Protein AF-A0A7X1NTD3-F1 (afdb_monomer_lite)

pLDDT: mean 73.01, std 22.62, range [37.31, 98.0]

Radius of gyration: 28.94 Å; chains: 1; bounding box: 65×60×90 Å

Organism: NCBI:txid2594179

Secondary structure (DSSP, 8-state):
----------------------------------------------------------------------PPPPP--------EETTEEPEEEEEEEE-TTSS-EEEEEEEEETTEEEEEEEE----SHHHHHHHHHHHHHHHHHHTTSBTTT---S-BTTBHHHHHHHHHHHHHHHHHHH-

Foldseek 3Di:
DDDDDDDDDPDDPPPPPPPFPDPDDPDPDPDPDPDDDDDDDDDDDDDDDDDDDDDDDDDDDDDDDDDDDDDDDDPPPPPPPFDAAPLFTFDKDKDWFPFDPDPAIKIKIFGDHNQATADIDIGGPDPDPVSSVQLVQQRVFVCVQGHGDGLVPDQDCAGSNDRRNSNRVVRGSVVRRVVRND

Sequence (182 aa):
MRPTHRVLGTGALLALSLTACTPDQPSTSTSTSTSTSTSTGTDTSTDTATATATGTASEGAAESEPETSTSSPSPASSAATGGSTEGYRDGEYSATGWYGSLPSHHDVTLTIDDGTVTDVDITTPAENETSLGYQQRFAEALPQAIVGRKLDDLNVDRLAGSSGCSEGFMDALAQIKDQATA

Structure (mmCIF, N/CA/C/O backbone):
data_AF-A0A7X1NTD3-F1
#
_entry.id   AF-A0A7X1NTD3-F1
#
loop_
_atom_site.group_PDB
_atom_site.id
_atom_site.type_symbol
_atom_site.label_atom_id
_atom_site.label_alt_id
_atom_site.label_comp_id
_atom_site.label_asym_id
_atom_site.label_entity_id
_atom_site.label_seq_id
_atom_site.pdbx_PDB_ins_code
_atom_site.Cartn_x
_atom_site.Cartn_y
_atom_site.Cartn_z
_atom_site.occupancy
_atom_site.B_iso_or_equiv
_atom_site.auth_seq_id
_atom_site.auth_comp_id
_atom_site.auth_asym_id
_atom_site.auth_atom_id
_atom_site.pdbx_PDB_model_num
ATOM 1 N N . MET A 1 1 ? 48.266 -20.287 33.872 1.00 53.19 1 MET A N 1
ATOM 2 C CA . MET A 1 1 ? 48.750 -20.781 32.563 1.00 53.19 1 MET A CA 1
ATOM 3 C C . MET A 1 1 ? 48.369 -22.247 32.355 1.00 53.19 1 MET A C 1
ATOM 5 O O . MET A 1 1 ? 49.000 -23.103 32.954 1.00 53.19 1 MET A O 1
ATOM 9 N N . ARG A 1 2 ? 47.386 -22.544 31.499 1.00 47.78 2 ARG A N 1
ATOM 10 C CA . ARG A 1 2 ? 47.534 -23.316 30.245 1.00 47.78 2 ARG A CA 1
ATOM 11 C C . ARG A 1 2 ? 46.156 -23.436 29.554 1.00 47.78 2 ARG A C 1
ATOM 13 O O . ARG A 1 2 ? 45.155 -23.476 30.260 1.00 47.78 2 ARG A O 1
ATOM 20 N N . PRO A 1 3 ? 46.112 -23.407 28.210 1.00 61.97 3 PRO A N 1
ATOM 21 C CA . PRO A 1 3 ? 44.910 -23.176 27.404 1.00 61.97 3 PRO A CA 1
ATOM 22 C C . PRO A 1 3 ? 44.320 -24.482 26.847 1.00 61.97 3 PRO A C 1
ATOM 24 O O . PRO A 1 3 ? 45.027 -25.485 26.826 1.00 61.97 3 PRO A O 1
ATOM 27 N N . THR A 1 4 ? 43.061 -24.451 26.387 1.00 54.78 4 THR A N 1
ATOM 28 C CA . THR A 1 4 ? 42.357 -25.348 25.422 1.00 54.78 4 THR A CA 1
ATOM 29 C C . THR A 1 4 ? 40.841 -25.168 25.663 1.00 54.78 4 THR A C 1
ATOM 31 O O . THR A 1 4 ? 40.443 -25.017 26.805 1.00 54.78 4 THR A O 1
ATOM 34 N N . HIS A 1 5 ? 39.904 -25.091 24.719 1.00 50.97 5 HIS A N 1
ATOM 35 C CA . HIS A 1 5 ? 39.866 -25.383 23.294 1.00 50.97 5 HIS A CA 1
ATOM 36 C C . HIS A 1 5 ? 38.914 -24.391 22.598 1.00 50.97 5 HIS A C 1
ATOM 38 O O . HIS A 1 5 ? 37.875 -24.003 23.124 1.00 50.97 5 HIS A O 1
ATOM 44 N N . ARG A 1 6 ? 39.303 -24.009 21.384 1.00 54.41 6 ARG A N 1
ATOM 45 C CA . ARG A 1 6 ? 38.585 -23.176 20.419 1.00 54.41 6 ARG A CA 1
ATOM 46 C C . ARG A 1 6 ? 37.433 -23.993 19.816 1.00 54.41 6 ARG A C 1
ATOM 48 O O . ARG A 1 6 ? 37.705 -25.000 19.167 1.00 54.41 6 ARG A O 1
ATOM 55 N N . VAL A 1 7 ? 36.182 -23.571 20.006 1.00 55.56 7 VAL A N 1
ATOM 56 C CA . VAL A 1 7 ? 35.036 -24.092 19.241 1.00 55.56 7 VAL A CA 1
ATOM 57 C C . VAL A 1 7 ? 34.898 -23.245 17.978 1.00 55.56 7 VAL A C 1
ATOM 59 O O . VAL A 1 7 ? 34.506 -22.083 18.028 1.00 55.56 7 VAL A O 1
ATOM 62 N N . LEU A 1 8 ? 35.291 -23.833 16.847 1.00 52.88 8 LEU A N 1
ATOM 63 C CA . LEU A 1 8 ? 34.926 -23.379 15.508 1.00 52.88 8 LEU A CA 1
ATOM 64 C C . LEU A 1 8 ? 33.473 -23.808 15.271 1.00 52.88 8 LEU A C 1
ATOM 66 O O . LEU A 1 8 ? 33.205 -24.979 15.017 1.00 52.88 8 LEU A O 1
ATOM 70 N N . GLY A 1 9 ? 32.540 -22.867 15.392 1.00 47.09 9 GLY A N 1
ATOM 71 C CA . GLY A 1 9 ? 31.177 -23.034 14.901 1.00 47.09 9 GLY A CA 1
ATOM 72 C C . GLY A 1 9 ? 31.125 -22.661 13.425 1.00 47.09 9 GLY A C 1
ATOM 73 O O . GLY A 1 9 ? 30.981 -21.491 13.086 1.00 47.09 9 GLY A O 1
ATOM 74 N N . THR A 1 10 ? 31.280 -23.649 12.549 1.00 54.75 10 THR A N 1
ATOM 75 C CA . THR A 1 10 ? 31.000 -23.546 11.113 1.00 54.75 10 THR A CA 1
ATOM 76 C C . THR A 1 10 ? 29.483 -23.469 10.926 1.00 54.75 10 THR A C 1
ATOM 78 O O . THR A 1 10 ? 28.807 -24.479 10.752 1.00 54.75 10 THR A O 1
ATOM 81 N N . GLY A 1 11 ? 28.931 -22.260 11.032 1.00 45.19 11 GLY A N 1
ATOM 82 C CA . GLY A 1 11 ? 27.556 -21.972 10.637 1.00 45.19 11 GLY A CA 1
ATOM 83 C C . GLY A 1 11 ? 27.480 -21.899 9.118 1.00 45.19 11 GLY A C 1
ATOM 84 O O . GLY A 1 11 ? 28.039 -20.988 8.512 1.00 45.19 11 GLY A O 1
ATOM 85 N N . ALA A 1 12 ? 26.841 -22.896 8.513 1.00 52.06 12 ALA A N 1
ATOM 86 C CA . ALA A 1 12 ? 26.556 -22.949 7.091 1.00 52.06 12 ALA A CA 1
ATOM 87 C C . ALA A 1 12 ? 25.785 -21.691 6.659 1.00 52.06 12 ALA A C 1
ATOM 89 O O . ALA A 1 12 ? 24.675 -21.446 7.130 1.00 52.06 12 ALA A O 1
ATOM 90 N N . LEU A 1 13 ? 26.378 -20.903 5.756 1.00 43.25 13 LEU A N 1
ATOM 91 C CA . LEU A 1 13 ? 25.654 -19.900 4.984 1.00 43.25 13 LEU A CA 1
ATOM 92 C C . LEU A 1 13 ? 24.631 -20.640 4.115 1.00 43.25 13 LEU A C 1
ATOM 94 O O . LEU A 1 13 ? 24.982 -21.242 3.100 1.00 43.25 13 LEU A O 1
ATOM 98 N N . LEU A 1 14 ? 23.366 -20.603 4.526 1.00 43.72 14 LEU A N 1
ATOM 99 C CA . LEU A 1 14 ? 22.253 -20.889 3.638 1.00 43.72 14 LEU A CA 1
ATOM 100 C C . LEU A 1 14 ? 22.193 -19.720 2.646 1.00 43.72 14 LEU A C 1
ATOM 102 O O . LEU A 1 14 ? 21.765 -18.620 2.992 1.00 43.72 14 LEU A O 1
ATOM 106 N N . ALA A 1 15 ? 22.706 -19.932 1.435 1.00 47.34 15 ALA A N 1
ATOM 107 C CA . ALA A 1 15 ? 22.568 -18.983 0.342 1.00 47.34 15 ALA A CA 1
ATOM 108 C C . ALA A 1 15 ? 21.092 -18.944 -0.077 1.00 47.34 15 ALA A C 1
ATOM 110 O O . ALA A 1 15 ? 20.641 -19.729 -0.909 1.00 47.34 15 ALA A O 1
ATOM 111 N N . LEU A 1 16 ? 20.333 -18.045 0.549 1.00 43.38 16 LEU A N 1
ATOM 112 C CA . LEU A 1 16 ? 19.013 -17.639 0.100 1.00 43.38 16 LEU A CA 1
ATOM 113 C C . LEU A 1 16 ? 19.209 -16.957 -1.259 1.00 43.38 16 LEU A C 1
ATOM 115 O O . LEU A 1 16 ? 19.721 -15.841 -1.337 1.00 43.38 16 LEU A O 1
ATOM 119 N N . SER A 1 17 ? 18.885 -17.656 -2.344 1.00 48.91 17 SER A N 1
ATOM 120 C CA . SER A 1 17 ? 18.873 -17.073 -3.684 1.00 48.91 17 SER A CA 1
ATOM 121 C C . SER A 1 17 ? 17.715 -16.077 -3.771 1.00 48.91 17 SER A C 1
ATOM 123 O O . SER A 1 17 ? 16.629 -16.412 -4.240 1.00 48.91 17 SER A O 1
ATOM 125 N N . LEU A 1 18 ? 17.938 -14.848 -3.293 1.00 45.31 18 LEU A N 1
ATOM 126 C CA . LEU A 1 18 ? 17.094 -13.706 -3.620 1.00 45.31 18 LEU A CA 1
ATOM 127 C C . LEU A 1 18 ? 17.203 -13.491 -5.131 1.00 45.31 18 LEU A C 1
ATOM 129 O O . LEU A 1 18 ? 18.117 -12.829 -5.616 1.00 45.31 18 LEU A O 1
ATOM 133 N N . THR A 1 19 ? 16.251 -14.037 -5.887 1.00 56.53 19 THR A N 1
ATOM 134 C CA . THR A 1 19 ? 15.902 -13.472 -7.196 1.00 56.53 19 THR A CA 1
ATOM 135 C C . THR A 1 19 ? 15.175 -12.162 -6.918 1.00 56.53 19 THR A C 1
ATOM 137 O O . THR A 1 19 ? 13.949 -12.079 -6.963 1.00 56.53 19 THR A O 1
ATOM 140 N N . ALA A 1 20 ? 15.957 -11.163 -6.512 1.00 46.62 20 ALA A N 1
ATOM 141 C CA . ALA A 1 20 ? 15.542 -9.780 -6.519 1.00 46.62 20 ALA A CA 1
ATOM 142 C C . ALA A 1 20 ? 15.350 -9.374 -7.981 1.00 46.62 20 ALA A C 1
ATOM 144 O O . ALA A 1 20 ? 16.157 -9.729 -8.846 1.00 46.62 20 ALA A O 1
ATOM 145 N N . CYS A 1 21 ? 14.261 -8.656 -8.243 1.00 50.41 21 CYS A N 1
ATOM 146 C CA . CYS A 1 21 ? 13.998 -7.981 -9.504 1.00 50.41 21 CYS A CA 1
ATOM 147 C C . CYS A 1 21 ? 15.163 -7.021 -9.776 1.00 50.41 21 CYS A C 1
ATOM 149 O O . CYS A 1 21 ? 15.188 -5.897 -9.283 1.00 50.41 21 CYS A O 1
ATOM 151 N N . THR A 1 22 ? 16.182 -7.512 -10.476 1.00 58.34 22 THR A N 1
ATOM 152 C CA . THR A 1 22 ? 17.329 -6.706 -10.876 1.00 58.34 22 THR A CA 1
ATOM 153 C C . THR A 1 22 ? 16.896 -5.940 -12.120 1.00 58.34 22 THR A C 1
ATOM 155 O O . THR A 1 22 ? 16.408 -6.579 -13.055 1.00 58.34 22 THR A O 1
ATOM 158 N N . PRO A 1 23 ? 17.024 -4.605 -12.160 1.00 50.56 23 PRO A N 1
ATOM 159 C CA . PRO A 1 23 ? 16.811 -3.861 -13.390 1.00 50.56 23 PRO A CA 1
ATOM 160 C C . PRO A 1 23 ? 17.810 -4.354 -14.444 1.00 50.56 23 PRO A C 1
ATOM 162 O O . PRO A 1 23 ? 19.024 -4.302 -14.236 1.00 50.56 23 PRO A O 1
ATOM 165 N N . ASP A 1 24 ? 17.280 -4.871 -15.551 1.00 52.53 24 ASP A N 1
ATOM 166 C CA . ASP A 1 24 ? 18.027 -5.272 -16.741 1.00 52.53 24 ASP A CA 1
ATOM 167 C C . ASP A 1 24 ? 18.739 -4.033 -17.313 1.00 52.53 24 ASP A C 1
ATOM 169 O O . ASP A 1 24 ? 18.145 -3.182 -17.973 1.00 52.53 24 ASP A O 1
ATOM 173 N N . GLN A 1 25 ? 20.014 -3.866 -16.958 1.00 45.91 25 GLN A N 1
ATOM 174 C CA . GLN A 1 25 ? 20.909 -2.923 -17.621 1.00 45.91 25 GLN A CA 1
ATOM 175 C C . GLN A 1 25 ? 21.198 -3.461 -19.028 1.00 45.91 25 GLN A C 1
ATOM 177 O O . GLN A 1 25 ? 21.615 -4.620 -19.134 1.00 45.91 25 GLN A O 1
ATOM 182 N N . PRO A 1 26 ? 21.067 -2.652 -20.098 1.00 44.19 26 PRO A N 1
ATOM 183 C CA . PRO A 1 26 ? 21.365 -3.087 -21.454 1.00 44.19 26 PRO A CA 1
ATOM 184 C C . PRO A 1 26 ? 22.873 -3.305 -21.599 1.00 44.19 26 PRO A C 1
ATOM 186 O O . PRO A 1 26 ? 23.634 -2.419 -21.988 1.00 44.19 26 PRO A O 1
ATOM 189 N N . SER A 1 27 ? 23.325 -4.515 -21.282 1.00 43.00 27 SER A N 1
ATOM 190 C CA . SER A 1 27 ? 24.667 -4.959 -21.619 1.00 43.00 27 SER A CA 1
ATOM 191 C C . SER A 1 27 ? 24.702 -5.194 -23.122 1.00 43.00 27 SER A C 1
ATOM 193 O O . SER A 1 27 ? 24.182 -6.188 -23.627 1.00 43.00 27 SER A O 1
ATOM 195 N N . THR A 1 28 ? 25.334 -4.273 -23.844 1.00 48.69 28 THR A N 1
ATOM 196 C CA . THR A 1 28 ? 25.772 -4.445 -25.229 1.00 48.69 28 THR A CA 1
ATOM 197 C C . THR A 1 28 ? 26.785 -5.588 -25.308 1.00 48.69 28 THR A C 1
ATOM 199 O O . THR A 1 28 ? 27.993 -5.394 -25.385 1.00 48.69 28 THR A O 1
ATOM 202 N N . SER A 1 29 ? 26.291 -6.823 -25.278 1.00 40.00 29 SER A N 1
ATOM 203 C CA . SER A 1 29 ? 27.072 -8.008 -25.610 1.00 40.00 29 SER A CA 1
ATOM 204 C C . SER A 1 29 ? 26.772 -8.396 -27.047 1.00 40.00 29 SER A C 1
ATOM 206 O O . SER A 1 29 ? 25.818 -9.113 -27.338 1.00 40.00 29 SER A O 1
ATOM 208 N N . THR A 1 30 ? 27.625 -7.917 -27.952 1.00 47.19 30 THR A N 1
ATOM 209 C CA . THR A 1 30 ? 27.828 -8.491 -29.283 1.00 47.19 30 THR A CA 1
ATOM 210 C C . THR A 1 30 ? 28.156 -9.973 -29.123 1.00 47.19 30 THR A C 1
ATOM 212 O O . THR A 1 30 ? 29.309 -10.351 -28.935 1.00 47.19 30 THR A O 1
ATOM 215 N N . SER A 1 31 ? 27.133 -10.822 -29.173 1.00 41.41 31 SER A N 1
ATOM 216 C CA . SER A 1 31 ? 27.292 -12.263 -29.317 1.00 41.41 31 SER A CA 1
ATOM 217 C C . SER A 1 31 ? 26.962 -12.631 -30.752 1.00 41.41 31 SER A C 1
ATOM 219 O O . SER A 1 31 ? 25.811 -12.860 -31.117 1.00 41.41 31 SER A O 1
ATOM 221 N N . THR A 1 32 ? 28.009 -12.686 -31.572 1.00 46.59 32 THR A N 1
ATOM 222 C CA . THR A 1 32 ? 28.018 -13.430 -32.829 1.00 46.59 32 THR A CA 1
ATOM 223 C C . THR A 1 32 ? 27.699 -14.889 -32.510 1.00 46.59 32 THR A C 1
ATOM 225 O O . THR A 1 32 ? 28.579 -15.650 -32.119 1.00 46.59 32 THR A O 1
ATOM 228 N N . SER A 1 33 ? 26.434 -15.278 -32.649 1.00 43.56 33 SER A N 1
ATOM 229 C CA . SER A 1 33 ? 26.030 -16.681 -32.686 1.00 43.56 33 SER A CA 1
ATOM 230 C C . SER A 1 33 ? 25.685 -17.044 -34.120 1.00 43.56 33 SER A C 1
ATOM 232 O O . SER A 1 33 ? 24.595 -16.777 -34.621 1.00 43.56 33 SER A O 1
ATOM 234 N N . THR A 1 34 ? 26.665 -17.643 -34.789 1.00 46.44 34 THR A N 1
ATOM 235 C CA . THR A 1 34 ? 26.486 -18.369 -36.041 1.00 46.44 34 THR A CA 1
ATOM 236 C C . THR A 1 34 ? 25.702 -19.640 -35.733 1.00 46.44 34 THR A C 1
ATOM 238 O O . THR A 1 34 ? 26.285 -20.646 -35.339 1.00 46.44 34 THR A O 1
ATOM 241 N N . SER A 1 35 ? 24.384 -19.602 -35.913 1.00 43.50 35 SER A N 1
ATOM 242 C CA . SER A 1 35 ? 23.555 -20.807 -35.936 1.00 43.50 35 SER A CA 1
ATOM 243 C C . SER A 1 35 ? 23.074 -21.047 -37.356 1.00 43.50 35 SER A C 1
ATOM 245 O O . SER A 1 35 ? 22.154 -20.408 -37.859 1.00 43.50 35 SER A O 1
ATOM 247 N N . THR A 1 36 ? 23.751 -21.985 -38.012 1.00 45.91 36 THR A N 1
ATOM 248 C CA . THR A 1 36 ? 23.313 -22.636 -39.240 1.00 45.91 36 THR A CA 1
ATOM 249 C C . THR A 1 36 ? 21.988 -23.345 -38.970 1.00 45.91 36 THR A C 1
ATOM 251 O O . THR A 1 36 ? 21.910 -24.242 -38.136 1.00 45.91 36 THR A O 1
ATOM 254 N N . SER A 1 37 ? 20.934 -22.959 -39.678 1.00 42.75 37 SER A N 1
ATOM 255 C CA . SER A 1 37 ? 19.725 -23.767 -39.812 1.00 42.75 37 SER A CA 1
ATOM 256 C C . SER A 1 37 ? 19.333 -23.777 -41.277 1.00 42.75 37 SER A C 1
ATOM 258 O O . SER A 1 37 ? 18.949 -22.767 -41.858 1.00 42.75 37 SER A O 1
ATOM 260 N N . THR A 1 38 ? 19.533 -24.939 -41.886 1.00 46.28 38 THR A N 1
ATOM 261 C CA . THR A 1 38 ? 19.097 -25.273 -43.233 1.00 46.28 38 THR A CA 1
ATOM 262 C C . THR A 1 38 ? 17.604 -25.576 -43.167 1.00 46.28 38 THR A C 1
ATOM 264 O O . THR A 1 38 ? 17.211 -26.617 -42.649 1.00 46.28 38 THR A O 1
ATOM 267 N N . SER A 1 39 ? 16.767 -24.683 -43.685 1.00 45.97 39 SER A N 1
ATOM 268 C CA . SER A 1 39 ? 15.380 -24.996 -44.026 1.00 45.97 39 SER A CA 1
ATOM 269 C C . SER A 1 39 ? 15.201 -24.823 -45.531 1.00 45.97 39 SER A C 1
ATOM 271 O O . SER A 1 39 ? 15.130 -23.723 -46.069 1.00 45.97 39 SER A O 1
ATOM 273 N N . THR A 1 40 ? 15.176 -25.949 -46.239 1.00 54.41 40 THR A N 1
ATOM 274 C CA . THR A 1 40 ? 14.674 -26.028 -47.610 1.00 54.41 40 THR A CA 1
ATOM 275 C C . THR A 1 40 ? 13.154 -26.031 -47.564 1.00 54.41 40 THR A C 1
ATOM 277 O O . THR A 1 40 ? 12.556 -26.962 -47.027 1.00 54.41 40 THR A O 1
ATOM 280 N N . GLY A 1 41 ? 12.549 -24.998 -48.136 1.00 44.75 41 GLY A N 1
ATOM 281 C CA . GLY A 1 41 ? 11.108 -24.869 -48.306 1.00 44.75 41 GLY A CA 1
ATOM 282 C C . GLY A 1 41 ? 10.814 -23.895 -49.437 1.00 44.75 41 GLY A C 1
ATOM 283 O O . GLY A 1 41 ? 10.489 -22.739 -49.199 1.00 44.75 41 GLY A O 1
ATOM 284 N N . THR A 1 42 ? 11.007 -24.348 -50.671 1.00 49.22 42 THR A N 1
ATOM 285 C CA . THR A 1 42 ? 10.395 -23.747 -51.856 1.00 49.22 42 THR A CA 1
ATOM 286 C C . THR A 1 42 ? 8.923 -24.132 -51.877 1.00 49.22 42 THR A C 1
ATOM 288 O O . THR A 1 42 ? 8.637 -25.322 -51.839 1.00 49.22 42 THR A O 1
ATOM 291 N N . ASP A 1 43 ? 8.015 -23.162 -51.985 1.00 49.69 43 ASP A N 1
ATOM 292 C CA . ASP A 1 43 ? 7.107 -23.143 -53.132 1.00 49.69 43 ASP A CA 1
ATOM 293 C C . ASP A 1 43 ? 6.431 -21.783 -53.344 1.00 49.69 43 ASP A C 1
ATOM 295 O O . ASP A 1 43 ? 6.264 -20.969 -52.437 1.00 49.69 43 ASP A O 1
ATOM 299 N N . THR A 1 44 ? 6.143 -21.549 -54.617 1.00 46.62 44 THR A N 1
ATOM 300 C CA . THR A 1 44 ? 5.915 -20.271 -55.296 1.00 46.62 44 THR A CA 1
ATOM 301 C C . THR A 1 44 ? 4.424 -19.984 -55.491 1.00 46.62 44 THR A C 1
ATOM 303 O O . THR A 1 44 ? 3.660 -20.912 -55.744 1.00 46.62 44 THR A O 1
ATOM 306 N N . SER A 1 45 ? 4.059 -18.692 -55.516 1.00 46.03 45 SER A N 1
ATOM 307 C CA . SER A 1 45 ? 3.096 -18.012 -56.431 1.00 46.03 45 SER A CA 1
ATOM 308 C C . SER A 1 45 ? 2.154 -17.066 -55.666 1.00 46.03 45 SER A C 1
ATOM 310 O O . SER A 1 45 ? 1.399 -17.507 -54.810 1.00 46.03 45 SER A O 1
ATOM 312 N N . THR A 1 46 ? 2.324 -15.743 -55.766 1.00 53.53 46 THR A N 1
ATOM 313 C CA . THR A 1 46 ? 1.697 -14.816 -56.743 1.00 53.53 46 THR A CA 1
ATOM 314 C C . THR A 1 46 ? 0.204 -14.587 -56.488 1.00 53.53 46 THR A C 1
ATOM 316 O O . THR A 1 46 ? -0.605 -15.424 -56.860 1.00 53.53 46 THR A O 1
ATOM 319 N N . ASP A 1 47 ? -0.157 -13.402 -55.984 1.00 47.16 47 ASP A N 1
ATOM 320 C CA . ASP A 1 47 ? -1.180 -12.598 -56.661 1.00 47.16 47 ASP A CA 1
ATOM 321 C C . ASP A 1 47 ? -1.002 -11.095 -56.405 1.00 47.16 47 ASP A C 1
ATOM 323 O O . ASP A 1 47 ? -0.508 -10.646 -55.371 1.00 47.16 47 ASP A O 1
ATOM 327 N N . THR A 1 48 ? -1.354 -10.349 -57.441 1.00 50.84 48 THR A N 1
ATOM 328 C CA . THR A 1 48 ? -1.197 -8.917 -57.658 1.00 50.84 48 THR A CA 1
ATOM 329 C C . THR A 1 48 ? -2.443 -8.180 -57.179 1.00 50.84 48 THR A C 1
ATOM 331 O O . THR A 1 48 ? -3.538 -8.538 -57.587 1.00 50.84 48 THR A O 1
ATOM 334 N N . ALA A 1 49 ? -2.303 -7.065 -56.456 1.00 49.62 49 ALA A N 1
ATOM 335 C CA . ALA A 1 49 ? -3.337 -6.028 -56.470 1.00 49.62 49 ALA A CA 1
ATOM 336 C C . ALA A 1 49 ? -2.755 -4.641 -56.173 1.00 49.62 49 ALA A C 1
ATOM 338 O O . ALA A 1 49 ? -2.479 -4.258 -55.039 1.00 49.62 49 ALA A O 1
ATOM 339 N N . THR A 1 50 ? -2.587 -3.892 -57.256 1.00 50.16 50 THR A N 1
ATOM 340 C CA . THR A 1 50 ? -2.440 -2.441 -57.322 1.00 50.16 50 THR A CA 1
ATOM 341 C C . THR A 1 50 ? -3.716 -1.748 -56.837 1.00 50.16 50 THR A C 1
ATOM 343 O O . THR A 1 50 ? -4.796 -2.057 -57.330 1.00 50.16 50 THR A O 1
ATOM 346 N N . ALA A 1 51 ? -3.589 -0.732 -55.981 1.00 48.94 51 ALA A N 1
ATOM 347 C CA . ALA A 1 51 ? -4.513 0.402 -55.970 1.00 48.94 51 ALA A CA 1
ATOM 348 C C . ALA A 1 51 ? -3.806 1.662 -55.452 1.00 48.94 51 ALA A C 1
ATOM 350 O O . ALA A 1 51 ? -3.431 1.780 -54.289 1.00 48.94 51 ALA A O 1
ATOM 351 N N . THR A 1 52 ? -3.605 2.587 -56.381 1.00 46.81 52 THR A N 1
ATOM 352 C CA . THR A 1 52 ? -3.114 3.950 -56.211 1.00 46.81 52 THR A CA 1
ATOM 353 C C . THR A 1 52 ? -4.244 4.842 -55.697 1.00 46.81 52 THR A C 1
ATOM 355 O O . THR A 1 52 ? -5.332 4.814 -56.266 1.00 46.81 52 THR A O 1
ATOM 358 N N . ALA A 1 53 ? -3.979 5.699 -54.711 1.00 48.06 53 ALA A N 1
ATOM 359 C CA . ALA A 1 53 ? -4.711 6.955 -54.555 1.00 48.06 53 ALA A CA 1
ATOM 360 C C . ALA A 1 53 ? -3.823 8.012 -53.883 1.00 48.06 53 ALA A C 1
ATOM 362 O O . ALA A 1 53 ? -3.523 7.966 -52.695 1.00 48.06 53 ALA A O 1
ATOM 363 N N . THR A 1 54 ? -3.383 8.945 -54.717 1.00 48.84 54 THR A N 1
ATOM 364 C CA . THR A 1 54 ? -2.777 10.244 -54.422 1.00 48.84 54 THR A CA 1
ATOM 365 C C . THR A 1 54 ? -3.782 11.223 -53.807 1.00 48.84 54 THR A C 1
ATOM 367 O O . THR A 1 54 ? -4.937 11.248 -54.227 1.00 48.84 54 THR A O 1
ATOM 370 N N . GLY A 1 55 ? -3.310 12.116 -52.936 1.00 42.69 55 GLY A N 1
ATOM 371 C CA . GLY A 1 55 ? -4.009 13.354 -52.560 1.00 42.69 55 GLY A CA 1
ATOM 372 C C . GLY A 1 55 ? -3.299 14.051 -51.395 1.00 42.69 55 GLY A C 1
ATOM 373 O O . GLY A 1 55 ? -3.474 13.638 -50.260 1.00 42.69 55 GLY A O 1
ATOM 374 N N . THR A 1 56 ? -2.285 14.882 -51.649 1.00 47.06 56 THR A N 1
ATOM 375 C CA . THR A 1 56 ? -2.359 16.354 -51.822 1.00 47.06 56 THR A CA 1
ATOM 376 C C . THR A 1 56 ? -2.230 17.111 -50.493 1.00 47.06 56 THR A C 1
ATOM 378 O O . THR A 1 56 ? -3.021 16.941 -49.575 1.00 47.06 56 THR A O 1
ATOM 381 N N . ALA A 1 57 ? -1.186 17.939 -50.436 1.00 43.97 57 ALA A N 1
ATOM 382 C CA 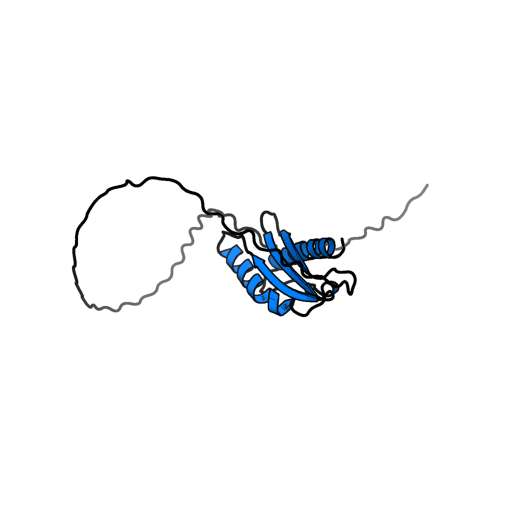. ALA A 1 57 ? -0.747 18.783 -49.330 1.00 43.97 57 ALA A CA 1
ATOM 383 C C . ALA A 1 57 ? -1.723 19.919 -48.968 1.00 43.97 57 ALA A C 1
ATOM 385 O O . ALA A 1 57 ? -2.468 20.375 -49.832 1.00 43.97 57 ALA A O 1
ATOM 386 N N . SER A 1 58 ? -1.602 20.463 -47.749 1.00 51.38 58 SER A N 1
ATOM 387 C CA . SER A 1 58 ? -1.513 21.920 -47.555 1.00 51.38 58 SER A CA 1
ATOM 388 C C . SER A 1 58 ? -0.987 22.296 -46.165 1.00 51.38 58 SER A C 1
ATOM 390 O O . SER A 1 58 ? -1.400 21.748 -45.147 1.00 51.38 58 SER A O 1
ATOM 392 N N . GLU A 1 59 ? -0.077 23.264 -46.193 1.00 41.69 59 GLU A N 1
ATOM 393 C CA . GLU A 1 59 ? 0.549 24.024 -45.113 1.00 41.69 59 GLU A CA 1
ATOM 394 C C . GLU A 1 59 ? -0.427 24.757 -44.178 1.00 41.69 59 GLU A C 1
ATOM 396 O O . GLU A 1 59 ? -1.451 25.274 -44.613 1.00 41.69 59 GLU A O 1
ATOM 401 N N . GLY A 1 60 ? -0.015 24.851 -42.906 1.00 37.31 60 GLY A N 1
ATOM 402 C CA . GLY A 1 60 ? 0.296 26.116 -42.229 1.00 37.31 60 GLY A CA 1
ATOM 403 C C . GLY A 1 60 ? -0.827 27.122 -41.968 1.00 37.31 60 GLY A C 1
ATOM 404 O O . GLY A 1 60 ? -1.259 27.821 -42.873 1.00 37.31 60 GLY A O 1
ATOM 405 N N . ALA A 1 61 ? -1.147 27.317 -40.687 1.00 43.62 61 ALA A N 1
ATOM 406 C CA . ALA A 1 61 ? -1.096 28.627 -40.024 1.00 43.62 61 ALA A CA 1
ATOM 407 C C . ALA A 1 61 ? -1.386 28.449 -38.526 1.00 43.62 61 ALA A C 1
ATOM 409 O O . ALA A 1 61 ? -2.466 28.015 -38.132 1.00 43.62 61 ALA A O 1
ATOM 410 N N . ALA A 1 62 ? -0.391 28.780 -37.708 1.00 46.59 62 ALA A N 1
ATOM 411 C CA . ALA A 1 62 ? -0.586 29.146 -36.316 1.00 46.59 62 ALA A CA 1
ATOM 412 C C . ALA A 1 62 ? -1.235 30.536 -36.259 1.00 46.59 62 ALA A C 1
ATOM 414 O O . ALA A 1 62 ? -0.859 31.386 -37.062 1.00 46.59 62 ALA A O 1
ATOM 415 N N . GLU A 1 63 ? -2.192 30.721 -35.349 1.00 45.75 63 GLU A N 1
ATOM 416 C CA . GLU A 1 63 ? -2.363 31.900 -34.479 1.00 45.75 63 GLU A CA 1
ATOM 417 C C . GLU A 1 63 ? -3.721 31.775 -33.764 1.00 45.75 63 GLU A C 1
ATOM 419 O O . GLU A 1 63 ? -4.760 31.746 -34.424 1.00 45.75 63 GLU A O 1
ATOM 424 N N . SER A 1 64 ? -3.726 31.701 -32.430 1.00 46.50 64 SER A N 1
ATOM 425 C CA . SER A 1 64 ? -4.820 32.175 -31.561 1.00 46.50 64 SER A CA 1
ATOM 426 C C . SER A 1 64 ? -4.350 32.183 -30.099 1.00 46.50 64 SER A C 1
ATOM 428 O O . SER A 1 64 ? -4.241 31.140 -29.458 1.00 46.50 64 SER A O 1
ATOM 430 N N . GLU A 1 65 ? -4.061 33.387 -29.603 1.00 48.62 65 GLU A N 1
ATOM 431 C CA . GLU A 1 65 ? -4.167 33.836 -28.199 1.00 48.62 65 GLU A CA 1
ATOM 432 C C . GLU A 1 65 ? -5.634 33.688 -27.684 1.00 48.62 65 GLU A C 1
ATOM 434 O O . GLU A 1 65 ? -6.491 33.283 -28.475 1.00 48.62 65 GLU A O 1
ATOM 439 N N . PRO A 1 66 ? -6.053 34.138 -26.474 1.00 51.56 66 PRO A N 1
ATOM 440 C CA . PRO A 1 66 ? -5.383 34.387 -25.184 1.00 51.56 66 PRO A CA 1
ATOM 441 C C . PRO A 1 66 ? -6.077 33.660 -23.985 1.00 51.56 66 PRO A C 1
ATOM 443 O O . PRO A 1 66 ? -7.139 33.064 -24.129 1.00 51.56 66 PRO A O 1
ATOM 446 N N . GLU A 1 67 ? -5.462 33.766 -22.796 1.00 57.91 67 GLU A N 1
ATOM 447 C CA . GLU A 1 67 ? -5.990 33.730 -21.406 1.00 57.91 67 GLU A CA 1
ATOM 448 C C . GLU A 1 67 ? -7.407 33.165 -21.089 1.00 57.91 67 GLU A C 1
ATOM 450 O O . GLU A 1 67 ? -8.413 33.621 -21.626 1.00 57.91 67 GLU A O 1
ATOM 455 N N . THR A 1 68 ? -7.536 32.333 -20.041 1.00 41.66 68 THR A N 1
ATOM 456 C CA . THR A 1 68 ? -8.252 32.649 -18.769 1.00 41.66 68 THR A CA 1
ATOM 457 C C . THR A 1 68 ? -8.564 31.406 -17.921 1.00 41.66 68 THR A C 1
ATOM 459 O O . THR A 1 68 ? -8.802 30.303 -18.401 1.00 41.66 68 THR A O 1
ATOM 462 N N . SER A 1 69 ? -8.533 31.625 -16.608 1.00 55.03 69 SER A N 1
ATOM 463 C CA . SER A 1 69 ? -8.732 30.689 -15.505 1.00 55.03 69 SER A CA 1
ATOM 464 C C . SER A 1 69 ? -10.013 29.850 -15.578 1.00 55.03 69 SER A C 1
ATOM 466 O O . SER A 1 69 ? -11.088 30.360 -15.880 1.00 55.03 69 SER A O 1
ATOM 468 N N . THR A 1 70 ? -9.943 28.594 -15.132 1.00 44.84 70 THR A N 1
ATOM 469 C CA . THR A 1 70 ? -11.093 27.891 -14.547 1.00 44.84 70 THR A CA 1
ATOM 470 C C . THR A 1 70 ? -10.598 26.934 -13.471 1.00 44.84 70 THR A C 1
ATOM 472 O O . THR A 1 70 ? -9.788 26.044 -13.715 1.00 44.84 70 THR A O 1
ATOM 475 N N . SER A 1 71 ? -11.062 27.194 -12.252 1.00 56.19 71 SER A N 1
ATOM 476 C CA . SER A 1 71 ? -10.889 26.390 -11.051 1.00 56.19 71 SER A CA 1
ATOM 477 C C . SER A 1 71 ? -11.233 24.924 -11.311 1.00 56.19 71 SER A C 1
ATOM 479 O O . SER A 1 71 ? -12.356 24.618 -11.704 1.00 56.19 71 SER A O 1
ATOM 481 N N . SER A 1 72 ? -10.287 24.022 -11.052 1.00 54.91 72 SER A N 1
ATOM 482 C CA . SER A 1 72 ? -10.581 22.593 -10.946 1.00 54.91 72 SER A CA 1
ATOM 483 C C . SER A 1 72 ? -10.889 22.270 -9.477 1.00 54.91 72 SER A C 1
ATOM 485 O O . SER A 1 72 ? -10.146 22.732 -8.603 1.00 54.91 72 SER A O 1
ATOM 487 N N . PRO A 1 73 ? -11.996 21.571 -9.165 1.00 50.75 73 PRO A N 1
ATOM 488 C CA . PRO A 1 73 ? -12.415 21.321 -7.793 1.00 50.75 73 PRO A CA 1
ATOM 489 C C . PRO A 1 73 ? -11.405 20.426 -7.070 1.00 50.75 73 PRO A C 1
ATOM 491 O O . PRO A 1 73 ? -11.026 19.365 -7.557 1.00 50.75 73 PRO A O 1
ATOM 494 N N . SER A 1 74 ? -11.003 20.864 -5.877 1.00 60.53 74 SER A N 1
ATOM 495 C CA . SER A 1 74 ? -10.397 20.006 -4.858 1.00 60.53 74 SER A CA 1
ATOM 496 C C . SER A 1 74 ? -11.273 18.760 -4.680 1.00 60.53 74 SER A C 1
ATOM 498 O O . SER A 1 74 ? -12.490 18.931 -4.533 1.00 60.53 74 SER A O 1
ATOM 500 N N . PRO A 1 75 ? -10.725 17.531 -4.654 1.00 55.41 75 PRO A N 1
ATOM 501 C CA . PRO A 1 75 ? -11.510 16.391 -4.216 1.00 55.41 75 PRO A CA 1
ATOM 502 C C . PRO A 1 75 ? -11.971 16.677 -2.786 1.00 55.41 75 PRO A C 1
ATOM 504 O O . PRO A 1 75 ? -11.190 17.082 -1.920 1.00 55.41 75 PRO A O 1
ATOM 507 N N . ALA A 1 76 ? -13.277 16.565 -2.568 1.00 49.34 76 ALA A N 1
ATOM 508 C CA . ALA A 1 76 ? -13.839 16.568 -1.238 1.00 49.34 76 ALA A CA 1
ATOM 509 C C . ALA A 1 76 ? -13.317 15.313 -0.535 1.00 49.34 76 ALA A C 1
ATOM 511 O O . ALA A 1 76 ? -13.731 14.207 -0.879 1.00 49.34 76 ALA A O 1
ATOM 512 N N . SER A 1 77 ? -12.426 15.478 0.447 1.00 49.25 77 SER A N 1
ATOM 513 C CA . SER A 1 77 ? -12.262 14.471 1.493 1.00 49.25 77 SER A CA 1
ATOM 514 C C . SER A 1 77 ? -13.611 14.343 2.188 1.00 49.25 77 SER A C 1
ATOM 516 O O . SER A 1 77 ? -13.961 15.137 3.064 1.00 49.25 77 SER A O 1
ATOM 518 N N . SER A 1 78 ? -14.399 13.366 1.751 1.00 50.50 78 SER A N 1
ATOM 519 C CA . SER A 1 78 ? -15.494 12.839 2.545 1.00 50.50 78 SER A CA 1
ATOM 520 C C . SER A 1 78 ? -14.853 12.279 3.803 1.00 50.50 78 SER A C 1
ATOM 522 O O . SER A 1 78 ? -14.248 11.213 3.777 1.00 50.50 78 SER A O 1
ATOM 524 N N . ALA A 1 79 ? -14.918 13.043 4.890 1.00 51.06 79 ALA A N 1
ATOM 525 C CA . ALA A 1 79 ? -14.518 12.573 6.201 1.00 51.06 79 ALA A CA 1
ATOM 526 C C . ALA A 1 79 ? -15.476 11.444 6.597 1.00 51.06 79 ALA A C 1
ATOM 528 O O . ALA A 1 79 ? -16.558 11.687 7.139 1.00 51.06 79 ALA A O 1
ATOM 529 N N . ALA A 1 80 ? -15.094 10.207 6.276 1.00 57.22 80 ALA A N 1
ATOM 530 C CA . ALA A 1 80 ? -15.645 9.037 6.923 1.00 57.22 80 ALA A CA 1
ATOM 531 C C . ALA A 1 80 ? -15.416 9.237 8.425 1.00 57.22 80 ALA A C 1
ATOM 533 O O . ALA A 1 80 ? -14.292 9.429 8.886 1.00 57.22 80 ALA A O 1
ATOM 534 N N . THR A 1 81 ? -16.507 9.316 9.184 1.00 55.06 81 THR A N 1
ATOM 535 C CA . THR A 1 81 ? -16.444 9.300 10.645 1.00 55.06 81 THR A CA 1
ATOM 536 C C . THR A 1 81 ? -16.058 7.883 11.028 1.00 55.06 81 THR A C 1
ATOM 538 O O . THR A 1 81 ? -16.929 7.028 11.167 1.00 55.06 81 THR A O 1
ATOM 541 N N . GLY A 1 82 ? -14.751 7.635 11.078 1.00 57.62 82 GLY A N 1
ATOM 542 C CA . GLY A 1 82 ? -14.214 6.310 11.301 1.00 57.62 82 GLY A CA 1
ATOM 543 C C . GLY A 1 82 ? -14.445 5.851 12.731 1.00 57.62 82 GLY A C 1
ATOM 544 O O . GLY A 1 82 ? -14.144 6.574 13.688 1.00 57.62 82 GLY A O 1
ATOM 545 N N . GLY A 1 83 ? -15.006 4.654 12.872 1.00 59.00 83 GLY A N 1
ATOM 546 C CA . GLY A 1 83 ? -14.919 3.892 14.101 1.00 59.00 83 GLY A CA 1
ATOM 547 C C . GLY A 1 83 ? -13.463 3.520 14.381 1.00 59.00 83 GLY A C 1
ATOM 548 O O . GLY A 1 83 ? -12.538 3.784 13.611 1.00 59.00 83 GLY A O 1
ATOM 549 N N . SER A 1 84 ? -13.222 2.992 15.572 1.00 56.56 84 SER A N 1
ATOM 550 C CA . SER A 1 84 ? -11.921 2.431 15.919 1.00 56.56 84 SER A CA 1
ATOM 551 C C . SER A 1 84 ? -12.186 1.113 16.605 1.00 56.56 84 SER A C 1
ATOM 553 O O . SER A 1 84 ? -12.458 1.069 17.807 1.00 56.56 84 SER A O 1
ATOM 555 N N . THR A 1 85 ? -12.134 0.047 15.827 1.00 61.09 85 THR A N 1
ATOM 556 C CA . THR A 1 85 ? -12.168 -1.315 16.341 1.00 61.09 85 THR A CA 1
ATOM 557 C C . THR A 1 85 ? -10.853 -1.968 15.947 1.00 61.09 85 THR A C 1
ATOM 559 O O . THR A 1 85 ? -10.319 -1.734 14.870 1.00 61.09 85 THR A O 1
ATOM 562 N N . GLU A 1 86 ? -10.276 -2.736 16.867 1.00 69.25 86 GLU A N 1
ATOM 563 C CA . GLU A 1 86 ? -8.977 -3.411 16.692 1.00 69.25 86 GLU A CA 1
ATOM 564 C C . GLU A 1 86 ? -7.737 -2.497 16.692 1.00 69.25 86 GLU A C 1
ATOM 566 O O . GLU A 1 86 ? -6.630 -2.954 16.439 1.00 69.25 86 GLU A O 1
ATOM 571 N N . GLY A 1 87 ? -7.884 -1.230 17.089 1.00 87.19 87 GLY A N 1
ATOM 572 C CA . GLY A 1 87 ? -6.753 -0.309 17.270 1.00 87.19 87 GLY A CA 1
ATOM 573 C C . GLY A 1 87 ? -6.357 0.462 16.012 1.00 87.19 87 GLY A C 1
ATOM 574 O O . GLY A 1 87 ? -5.517 1.351 16.107 1.00 87.19 87 GLY A O 1
ATOM 575 N N . TYR A 1 88 ? -7.007 0.187 14.882 1.00 92.69 88 TYR A N 1
ATOM 576 C CA . TYR A 1 88 ? -6.931 1.004 13.676 1.00 92.69 88 TYR A CA 1
ATOM 577 C C . TYR A 1 88 ? -8.131 1.943 13.614 1.00 92.69 88 TYR A C 1
ATOM 579 O O . TYR A 1 88 ? -9.240 1.585 14.016 1.00 92.69 88 TYR A O 1
ATOM 587 N N . ARG A 1 89 ? -7.904 3.161 13.133 1.00 94.69 89 ARG A N 1
ATOM 588 C CA . ARG A 1 89 ? -8.970 4.082 12.753 1.00 94.69 89 ARG A CA 1
ATOM 589 C C . ARG A 1 89 ? -9.481 3.707 11.366 1.00 94.69 89 ARG A C 1
ATOM 591 O O . ARG A 1 89 ? -8.684 3.411 10.477 1.00 94.69 89 ARG A O 1
ATOM 598 N N . ASP A 1 90 ? -10.794 3.749 11.189 1.00 94.75 90 ASP A N 1
ATOM 599 C CA . ASP A 1 90 ? -11.387 3.551 9.870 1.00 94.75 90 ASP A CA 1
ATOM 600 C C . ASP A 1 90 ? -11.145 4.788 8.997 1.00 94.75 90 ASP A C 1
ATOM 602 O O . ASP A 1 90 ? -11.163 5.930 9.475 1.00 94.75 90 ASP A O 1
ATOM 606 N N . GLY A 1 91 ? -10.950 4.568 7.702 1.00 94.94 91 GLY A N 1
ATOM 607 C CA . GLY A 1 91 ? -10.650 5.630 6.754 1.00 94.94 91 GLY A CA 1
ATOM 608 C C . GLY A 1 91 ? -9.881 5.147 5.533 1.00 94.94 91 GLY A C 1
ATOM 609 O O . GLY A 1 91 ? -9.598 3.962 5.375 1.00 94.94 91 GLY A O 1
ATOM 610 N N . GLU A 1 92 ? -9.551 6.097 4.667 1.00 97.31 92 GLU A N 1
ATOM 611 C CA . GLU A 1 92 ? -8.695 5.882 3.504 1.00 97.31 92 GLU A CA 1
ATOM 612 C C . GLU A 1 92 ? -7.268 6.332 3.832 1.00 97.31 92 GLU A C 1
ATOM 614 O O . GLU A 1 92 ? -7.055 7.435 4.344 1.00 97.31 92 GLU A O 1
ATOM 619 N N . TYR A 1 93 ? -6.296 5.474 3.534 1.00 97.31 93 TYR A N 1
ATOM 620 C CA . TYR A 1 93 ? -4.886 5.677 3.845 1.00 97.31 93 TYR A 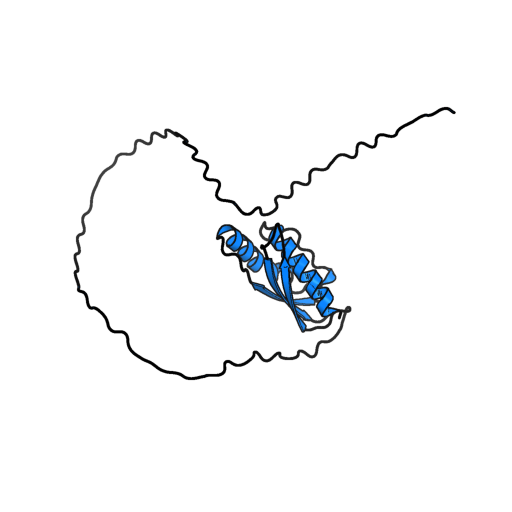CA 1
ATOM 621 C C . TYR A 1 93 ? -4.033 5.407 2.621 1.00 97.31 93 TYR A C 1
ATOM 623 O O . TYR A 1 93 ? -4.256 4.421 1.921 1.00 97.31 93 TYR A O 1
ATOM 631 N N . SER A 1 94 ? -3.022 6.245 2.406 1.00 97.75 94 SER A N 1
ATOM 632 C CA . SER A 1 94 ? -2.137 6.142 1.249 1.00 97.75 94 SER A CA 1
ATOM 633 C C . SER A 1 94 ? -0.675 6.147 1.670 1.00 97.75 94 SER A C 1
ATOM 635 O O . SER A 1 94 ? -0.255 6.943 2.517 1.00 97.75 94 SER A O 1
ATOM 637 N N . ALA A 1 95 ? 0.113 5.276 1.050 1.00 98.00 95 ALA A N 1
ATOM 638 C CA . ALA A 1 95 ? 1.551 5.200 1.253 1.00 98.00 95 ALA A CA 1
ATOM 639 C C . ALA A 1 95 ? 2.267 4.733 -0.015 1.00 98.00 95 ALA A C 1
ATOM 641 O O . ALA A 1 95 ? 1.723 3.979 -0.822 1.00 98.00 95 ALA A O 1
ATOM 642 N N . THR A 1 96 ? 3.520 5.151 -0.158 1.00 97.44 96 THR A N 1
ATOM 643 C CA . THR A 1 96 ? 4.393 4.680 -1.233 1.00 97.44 96 THR A CA 1
ATOM 644 C C . THR A 1 96 ? 5.234 3.520 -0.724 1.00 97.44 96 THR A C 1
ATOM 646 O O . THR A 1 96 ? 5.984 3.670 0.242 1.00 97.44 96 THR A O 1
ATOM 649 N N . GLY A 1 97 ? 5.125 2.381 -1.401 1.00 96.75 97 GLY A N 1
ATOM 650 C CA . GLY A 1 97 ? 5.850 1.160 -1.087 1.00 96.75 97 GLY A CA 1
ATOM 651 C C . GLY A 1 97 ? 7.115 1.019 -1.913 1.00 96.75 97 GLY A C 1
ATOM 652 O O . GLY A 1 97 ? 7.037 0.846 -3.132 1.00 96.75 97 GLY A O 1
ATOM 653 N N . TRP A 1 98 ? 8.280 1.060 -1.271 1.00 95.62 98 TRP A N 1
ATOM 654 C CA . TRP A 1 98 ? 9.574 0.943 -1.950 1.00 95.62 98 TRP A CA 1
ATOM 655 C C . TRP A 1 98 ? 10.118 -0.480 -1.894 1.00 95.62 98 TRP A C 1
ATOM 657 O O . TRP A 1 98 ? 9.956 -1.186 -0.904 1.00 95.62 98 TRP A O 1
ATOM 667 N N . TYR A 1 99 ? 10.795 -0.910 -2.959 1.00 93.88 99 TYR A N 1
ATOM 668 C CA . TYR A 1 99 ? 11.399 -2.240 -3.015 1.00 93.88 99 TYR A CA 1
ATOM 669 C C . TYR A 1 99 ? 12.626 -2.299 -3.923 1.00 93.88 99 TYR A C 1
ATOM 671 O O . TYR A 1 99 ? 12.874 -1.426 -4.762 1.00 93.88 99 TYR A O 1
ATOM 679 N N . GLY A 1 100 ? 13.402 -3.375 -3.780 1.00 89.69 100 GLY A N 1
ATOM 680 C CA . GLY A 1 100 ? 14.600 -3.593 -4.590 1.00 89.69 100 GLY A CA 1
ATOM 681 C C . GLY A 1 100 ? 15.663 -2.504 -4.383 1.00 89.69 100 GLY A C 1
ATOM 682 O O . GLY A 1 100 ? 15.791 -1.929 -3.308 1.00 89.69 100 GLY A O 1
ATOM 683 N N . SER A 1 101 ? 16.469 -2.213 -5.410 1.00 87.81 101 SER A N 1
ATOM 684 C CA . SER A 1 101 ? 17.608 -1.281 -5.289 1.00 87.81 101 SER A CA 1
ATOM 685 C C . SER A 1 101 ? 17.258 0.208 -5.418 1.00 87.81 101 SER A C 1
ATOM 687 O O . SER A 1 101 ? 18.170 1.008 -5.621 1.00 87.81 101 SER A O 1
ATOM 689 N N . LEU A 1 102 ? 15.977 0.585 -5.284 1.00 86.12 102 LEU A N 1
ATOM 690 C CA . LEU A 1 102 ? 15.446 1.905 -5.656 1.00 86.12 102 LEU A CA 1
ATOM 691 C C . LEU A 1 102 ? 15.726 2.248 -7.148 1.00 86.12 102 LEU A C 1
ATOM 693 O O . LEU A 1 102 ? 16.598 1.663 -7.790 1.00 86.12 102 LEU A O 1
ATOM 697 N N . PRO A 1 103 ? 14.969 3.158 -7.775 1.00 89.25 103 PRO A N 1
ATOM 698 C CA . PRO A 1 103 ? 13.764 3.820 -7.292 1.00 89.25 103 PRO A CA 1
ATOM 699 C C . PRO A 1 103 ? 12.484 3.002 -7.566 1.00 89.25 103 PRO A C 1
ATOM 701 O O . PRO A 1 103 ? 11.450 3.572 -7.901 1.00 89.25 103 PRO A O 1
ATOM 704 N N . SER A 1 104 ? 12.525 1.667 -7.476 1.00 92.88 104 SER A N 1
ATOM 705 C CA . SER A 1 104 ? 11.329 0.844 -7.710 1.00 92.88 104 SER A CA 1
ATOM 706 C C . SER A 1 104 ? 10.324 1.013 -6.568 1.00 92.88 104 SER A C 1
ATOM 708 O O . SER A 1 104 ? 10.653 0.762 -5.410 1.00 92.88 104 SER A O 1
ATOM 710 N N . HIS A 1 105 ? 9.113 1.452 -6.907 1.00 95.56 105 HIS A N 1
ATOM 711 C CA . HIS A 1 105 ? 8.017 1.665 -5.964 1.00 95.56 105 HIS A CA 1
ATOM 712 C C . HIS A 1 105 ? 6.655 1.481 -6.637 1.00 95.56 105 HIS A C 1
ATOM 714 O O . HIS A 1 105 ? 6.581 1.263 -7.850 1.00 95.56 105 HIS A O 1
ATOM 720 N N . HIS A 1 106 ? 5.603 1.533 -5.830 1.00 95.81 106 HIS A N 1
ATOM 721 C CA . HIS A 1 106 ? 4.217 1.726 -6.240 1.00 95.81 106 HIS A CA 1
ATOM 722 C C . HIS A 1 106 ? 3.474 2.472 -5.128 1.00 95.81 106 HIS A C 1
ATOM 724 O O . HIS A 1 106 ? 3.852 2.379 -3.958 1.00 95.81 106 HIS A O 1
ATOM 730 N N . ASP A 1 107 ? 2.435 3.208 -5.493 1.00 97.00 107 ASP A N 1
ATOM 731 C CA . ASP A 1 107 ? 1.593 3.919 -4.535 1.00 97.00 107 ASP A CA 1
ATOM 732 C C . ASP A 1 107 ? 0.388 3.047 -4.199 1.00 97.00 107 ASP A C 1
ATOM 734 O O . ASP A 1 107 ? -0.249 2.509 -5.101 1.00 97.00 107 ASP A O 1
ATOM 738 N N . VAL A 1 108 ? 0.110 2.867 -2.910 1.00 97.50 108 VAL A N 1
ATOM 739 C CA . VAL A 1 108 ? -0.994 2.045 -2.407 1.00 97.50 108 VAL A CA 1
ATOM 740 C C . VAL A 1 108 ? -1.963 2.935 -1.657 1.00 97.50 108 VAL A C 1
ATOM 742 O O . VAL A 1 108 ? -1.545 3.685 -0.775 1.00 97.50 108 VAL A O 1
ATOM 745 N N . THR A 1 109 ? -3.247 2.779 -1.949 1.00 97.94 109 THR A N 1
ATOM 746 C CA . THR A 1 109 ? -4.346 3.349 -1.176 1.00 97.94 109 THR A CA 1
ATOM 747 C C . THR A 1 109 ? -5.221 2.216 -0.652 1.00 97.94 109 THR A C 1
ATOM 749 O O . THR A 1 109 ? -5.655 1.358 -1.416 1.00 97.94 109 THR A O 1
ATOM 752 N N . LEU A 1 110 ? -5.461 2.185 0.659 1.00 97.06 110 LEU A N 1
ATOM 753 C CA . LEU A 1 110 ? -6.323 1.204 1.318 1.00 97.06 110 LEU A CA 1
ATOM 754 C C . LEU A 1 110 ? -7.477 1.911 2.014 1.00 97.06 110 LEU A C 1
ATOM 756 O O . LEU A 1 110 ? -7.260 2.878 2.744 1.00 97.06 110 LEU A O 1
ATOM 760 N N . THR A 1 111 ? -8.681 1.367 1.860 1.00 96.88 111 THR A N 1
ATOM 761 C CA . THR A 1 111 ? -9.809 1.711 2.729 1.00 96.88 111 THR A CA 1
ATOM 762 C C . THR A 1 111 ? -9.906 0.683 3.845 1.00 96.88 111 THR A C 1
ATOM 764 O O . THR A 1 111 ? -9.975 -0.524 3.592 1.00 96.88 111 THR A O 1
ATOM 767 N N . ILE A 1 112 ? -9.902 1.168 5.083 1.00 95.19 112 ILE A N 1
ATOM 768 C CA . ILE A 1 112 ? -9.964 0.371 6.305 1.00 95.19 112 ILE A CA 1
ATOM 769 C C . ILE A 1 112 ? -11.307 0.627 6.983 1.00 95.19 112 ILE A C 1
ATOM 771 O O . ILE A 1 112 ? -11.686 1.780 7.181 1.00 95.19 112 ILE A O 1
ATOM 775 N N . ASP A 1 113 ? -11.996 -0.449 7.350 1.00 93.75 113 ASP A N 1
ATOM 776 C CA . ASP A 1 113 ? -13.221 -0.443 8.152 1.00 93.75 113 ASP A CA 1
ATOM 777 C C . ASP A 1 113 ? -13.132 -1.576 9.182 1.00 93.75 113 ASP A C 1
ATOM 779 O O . ASP A 1 113 ? -12.872 -2.725 8.818 1.00 93.75 113 ASP A O 1
ATOM 783 N N . ASP A 1 114 ? -13.272 -1.257 10.467 1.00 91.94 114 ASP A N 1
ATOM 784 C CA . ASP A 1 114 ? -13.223 -2.211 11.581 1.00 91.94 114 ASP A CA 1
ATOM 785 C C . ASP A 1 114 ? -11.923 -3.053 11.582 1.00 91.94 114 ASP A C 1
ATOM 787 O O . ASP A 1 114 ? -11.926 -4.263 11.811 1.00 91.94 114 ASP A O 1
ATOM 791 N N . GLY A 1 115 ? -10.789 -2.429 11.229 1.00 91.44 115 GLY A N 1
ATOM 792 C CA . GLY A 1 115 ? -9.485 -3.102 11.095 1.00 91.44 115 GLY A CA 1
ATOM 793 C C . GLY A 1 115 ? -9.349 -4.033 9.875 1.00 91.44 115 GLY A C 1
ATOM 794 O O . GLY A 1 115 ? -8.354 -4.755 9.748 1.00 91.44 115 GLY A O 1
ATOM 795 N N . THR A 1 116 ? -10.320 -4.017 8.960 1.00 94.31 116 THR A N 1
ATOM 796 C CA . THR A 1 116 ? -10.383 -4.854 7.752 1.00 94.31 116 THR A CA 1
ATOM 797 C C . THR A 1 116 ? -10.212 -4.014 6.489 1.00 94.31 116 THR A C 1
ATOM 799 O O . THR A 1 116 ? -10.748 -2.914 6.389 1.00 94.31 116 THR A O 1
ATOM 802 N N . VAL A 1 117 ? -9.497 -4.540 5.489 1.00 96.25 117 VAL A N 1
ATOM 803 C CA . VAL A 1 117 ? -9.403 -3.894 4.169 1.00 96.25 117 VAL A CA 1
ATOM 804 C C . VAL A 1 117 ? -10.710 -4.086 3.411 1.00 96.25 117 VAL A C 1
ATOM 80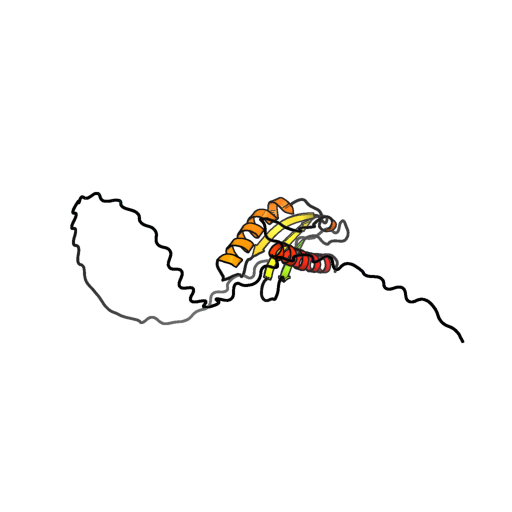6 O O . VAL A 1 117 ? -11.085 -5.218 3.102 1.00 96.25 117 VAL A O 1
ATOM 809 N N . THR A 1 118 ? -11.389 -2.997 3.070 1.00 96.56 118 THR A N 1
ATOM 810 C CA . THR A 1 118 ? -12.626 -3.026 2.272 1.00 96.56 118 THR A CA 1
ATOM 811 C C . THR A 1 118 ? -12.391 -2.683 0.810 1.00 96.56 118 THR A C 1
ATOM 813 O O . THR A 1 118 ? -13.114 -3.189 -0.047 1.00 96.56 118 THR A O 1
ATOM 816 N N . ASP A 1 119 ? -11.359 -1.893 0.523 1.00 96.31 119 ASP A N 1
ATOM 817 C CA . ASP A 1 119 ? -10.984 -1.491 -0.828 1.00 96.31 119 ASP A CA 1
ATOM 818 C C . ASP A 1 119 ? -9.467 -1.287 -0.941 1.00 96.31 1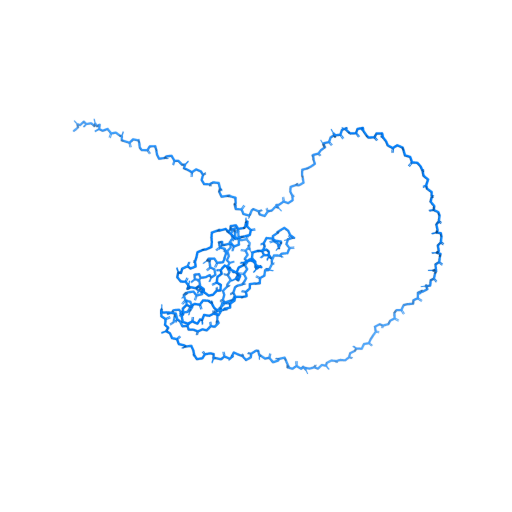19 ASP A C 1
ATOM 820 O O . ASP A 1 119 ? -8.798 -0.971 0.050 1.00 96.31 119 ASP A O 1
ATOM 824 N N . VAL A 1 120 ? -8.929 -1.499 -2.143 1.00 96.75 120 VAL A N 1
ATOM 825 C CA . VAL A 1 120 ? -7.515 -1.285 -2.460 1.00 96.75 120 VAL A CA 1
ATOM 826 C C . VAL A 1 120 ? -7.358 -0.710 -3.859 1.00 96.75 120 VAL A C 1
ATOM 828 O O . VAL A 1 120 ? -7.852 -1.281 -4.831 1.00 96.75 120 VAL A O 1
ATOM 831 N N . ASP A 1 121 ? -6.566 0.351 -3.950 1.00 95.81 121 ASP A N 1
ATOM 832 C CA . ASP A 1 121 ? -6.040 0.893 -5.194 1.00 95.81 121 ASP A CA 1
ATOM 833 C C . ASP A 1 121 ? -4.508 0.851 -5.168 1.00 95.81 121 ASP A C 1
ATOM 835 O O . ASP A 1 121 ? -3.871 1.026 -4.124 1.00 95.81 121 ASP A O 1
ATOM 839 N N . ILE A 1 122 ? -3.907 0.558 -6.317 1.00 95.62 122 ILE A N 1
ATOM 840 C CA . ILE A 1 122 ? -2.457 0.489 -6.460 1.00 95.62 122 ILE A CA 1
ATOM 841 C C . ILE A 1 122 ? -2.036 1.074 -7.804 1.00 95.62 122 ILE A C 1
ATOM 843 O O . ILE A 1 122 ? -2.412 0.590 -8.873 1.00 95.62 122 ILE A O 1
ATOM 847 N N . THR A 1 123 ? -1.198 2.104 -7.740 1.00 94.50 123 THR A N 1
ATOM 848 C CA . THR A 1 123 ? -0.684 2.826 -8.902 1.00 94.50 123 THR A CA 1
ATOM 849 C C . THR A 1 123 ? 0.772 2.456 -9.169 1.00 94.50 123 THR A C 1
ATOM 851 O O . THR A 1 123 ? 1.614 2.414 -8.271 1.00 94.50 123 THR A O 1
ATOM 854 N N . THR A 1 124 ? 1.075 2.176 -10.438 1.00 91.62 124 THR A N 1
ATOM 855 C CA . THR A 1 124 ? 2.344 1.587 -10.883 1.00 91.62 124 THR A CA 1
ATOM 856 C C . THR A 1 124 ? 3.159 2.597 -11.708 1.00 91.62 124 THR A C 1
ATOM 858 O O . THR A 1 124 ? 2.817 2.832 -12.869 1.00 91.62 124 THR A O 1
ATOM 861 N N . PRO A 1 125 ? 4.235 3.195 -11.165 1.00 91.50 125 PRO A N 1
ATOM 862 C CA . PRO A 1 125 ? 5.013 4.239 -11.840 1.00 91.50 125 PRO A CA 1
ATOM 863 C C . PRO A 1 125 ? 6.101 3.698 -12.787 1.00 91.50 125 PRO A C 1
ATOM 865 O O . PRO A 1 125 ? 6.890 4.473 -13.323 1.00 91.50 125 PRO A O 1
ATOM 868 N N . ALA A 1 126 ? 6.212 2.378 -12.980 1.00 89.88 126 ALA A N 1
ATOM 869 C CA . ALA A 1 126 ? 7.252 1.807 -13.835 1.00 89.88 126 ALA A CA 1
ATOM 870 C C . ALA A 1 126 ? 7.093 2.183 -15.317 1.00 89.88 126 ALA A C 1
ATOM 872 O O . ALA A 1 126 ? 6.068 1.913 -15.933 1.00 89.88 126 ALA A O 1
ATOM 873 N N . GLU A 1 127 ? 8.170 2.694 -15.916 1.00 88.25 127 GLU A N 1
ATOM 874 C CA . GLU A 1 127 ? 8.227 3.009 -17.353 1.00 88.25 127 GLU A CA 1
ATOM 875 C C . GLU A 1 127 ? 8.802 1.860 -18.195 1.00 88.25 127 GLU A C 1
ATOM 877 O O . GLU A 1 127 ? 8.492 1.719 -19.376 1.00 88.25 127 GLU A O 1
ATOM 882 N N . ASN A 1 128 ? 9.653 1.016 -17.600 1.00 90.50 128 ASN A N 1
ATOM 883 C CA . ASN A 1 128 ? 10.190 -0.152 -18.292 1.00 90.50 128 ASN A CA 1
ATOM 884 C C . ASN A 1 128 ? 9.091 -1.208 -18.461 1.00 90.50 128 ASN A C 1
ATOM 886 O O . ASN A 1 128 ? 8.513 -1.650 -17.471 1.00 90.50 128 ASN A O 1
ATOM 890 N N . GLU A 1 129 ? 8.864 -1.661 -19.694 1.00 92.50 129 GLU A N 1
ATOM 891 C CA . GLU A 1 129 ? 7.778 -2.585 -20.048 1.00 92.50 129 GLU A CA 1
ATOM 892 C C . GLU A 1 129 ? 7.788 -3.883 -19.223 1.00 92.50 129 GLU A C 1
ATOM 894 O O . GLU A 1 129 ? 6.740 -4.364 -18.794 1.00 92.50 129 GLU A O 1
ATOM 899 N N . THR A 1 130 ? 8.976 -4.420 -18.919 1.00 89.50 130 THR A N 1
ATOM 900 C CA . THR A 1 130 ? 9.102 -5.635 -18.100 1.00 89.50 130 THR A CA 1
ATOM 901 C C . THR A 1 130 ? 8.668 -5.368 -16.660 1.00 89.50 130 THR A C 1
ATOM 903 O O . THR A 1 130 ? 7.874 -6.126 -16.100 1.00 89.50 130 THR A O 1
ATOM 906 N N . SER A 1 131 ? 9.152 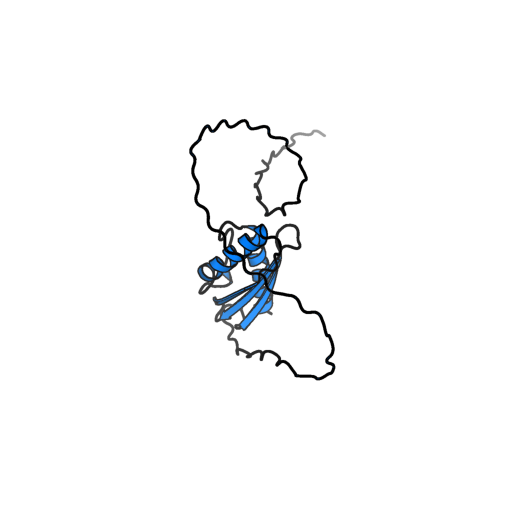-4.277 -16.061 1.00 90.69 131 SER A N 1
ATOM 907 C CA . SER A 1 131 ? 8.774 -3.879 -14.700 1.00 90.69 131 SER A CA 1
ATOM 908 C C . SER A 1 131 ? 7.291 -3.534 -14.602 1.00 90.69 131 SER A C 1
ATOM 910 O O . SER A 1 131 ? 6.625 -3.984 -13.671 1.00 90.69 131 SER A O 1
ATOM 912 N N . LEU A 1 132 ? 6.761 -2.794 -15.579 1.00 93.50 132 LEU A N 1
ATOM 913 C CA . LEU A 1 132 ? 5.349 -2.438 -15.654 1.00 93.50 132 LEU A CA 1
ATOM 914 C C . LEU A 1 132 ? 4.474 -3.693 -15.729 1.00 93.50 132 LEU A C 1
ATOM 916 O O . LEU A 1 132 ? 3.516 -3.808 -14.973 1.00 93.50 132 LEU A O 1
ATOM 920 N N . GLY A 1 133 ? 4.850 -4.680 -16.547 1.00 93.38 133 GLY A N 1
ATOM 921 C CA . GLY A 1 133 ? 4.126 -5.947 -16.637 1.00 93.38 133 GLY A CA 1
ATOM 922 C C . GLY A 1 133 ? 4.063 -6.712 -15.309 1.00 93.38 133 GLY A C 1
ATOM 923 O O . GLY A 1 133 ? 3.027 -7.293 -14.983 1.00 93.38 133 GLY A O 1
ATOM 924 N N . TYR A 1 134 ? 5.133 -6.705 -14.505 1.00 93.69 134 TYR A N 1
ATOM 925 C CA . TYR A 1 134 ? 5.095 -7.300 -13.162 1.00 93.69 134 TYR A CA 1
ATOM 926 C C . TYR A 1 134 ? 4.224 -6.502 -12.191 1.00 93.69 134 TYR A C 1
ATOM 928 O O . TYR A 1 13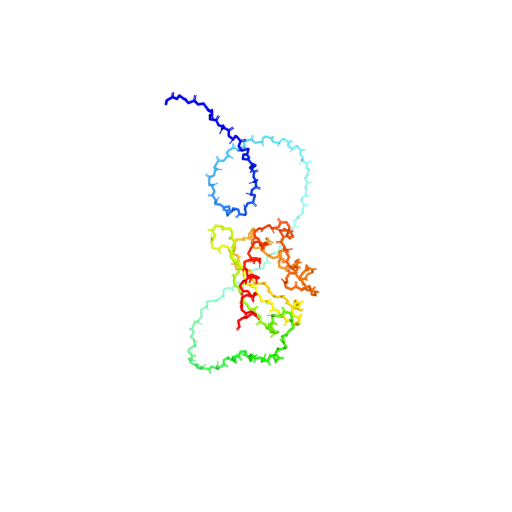4 ? 3.457 -7.106 -11.441 1.00 93.69 134 TYR A O 1
ATOM 936 N N . GLN A 1 135 ? 4.326 -5.172 -12.211 1.00 94.62 135 GLN A N 1
ATOM 937 C CA . GLN A 1 135 ? 3.538 -4.307 -11.337 1.00 94.62 135 GLN A CA 1
ATOM 938 C C . GLN A 1 135 ? 2.037 -4.403 -11.652 1.00 94.62 135 GLN A C 1
ATOM 940 O O . GLN A 1 135 ? 1.240 -4.547 -10.732 1.00 94.62 135 GLN A O 1
ATOM 945 N N . GLN A 1 136 ? 1.651 -4.435 -12.930 1.00 95.56 136 GLN A N 1
ATOM 946 C CA . GLN A 1 136 ? 0.257 -4.592 -13.360 1.00 95.56 136 GLN A CA 1
ATOM 947 C C . GLN A 1 136 ? -0.329 -5.945 -12.949 1.00 95.56 136 GLN A C 1
ATOM 949 O O . GLN A 1 136 ? -1.399 -6.003 -12.355 1.00 95.56 136 GLN A O 1
ATOM 954 N N . ARG A 1 137 ? 0.393 -7.050 -13.177 1.00 95.56 137 ARG A N 1
ATOM 955 C CA . ARG A 1 137 ? -0.071 -8.383 -12.749 1.00 95.56 137 ARG A CA 1
ATOM 956 C C . ARG A 1 137 ? -0.226 -8.487 -11.236 1.00 95.56 137 ARG A C 1
ATOM 958 O O . ARG A 1 137 ? -1.107 -9.191 -10.748 1.00 95.56 137 ARG A O 1
ATOM 965 N N . PHE A 1 138 ? 0.658 -7.826 -10.492 1.00 95.69 138 PHE A N 1
ATOM 966 C CA . PHE A 1 138 ? 0.546 -7.738 -9.043 1.00 95.69 138 PHE A CA 1
ATOM 967 C C . PHE A 1 138 ? -0.688 -6.923 -8.641 1.00 95.69 138 PHE A C 1
ATOM 969 O O . PHE A 1 138 ? -1.476 -7.405 -7.831 1.00 95.69 138 PHE A O 1
ATOM 976 N N . ALA A 1 139 ? -0.893 -5.757 -9.260 1.00 95.00 139 ALA A N 1
ATOM 977 C CA . ALA A 1 139 ? -2.048 -4.894 -9.040 1.00 95.00 139 ALA A CA 1
ATOM 978 C C . ALA A 1 139 ? -3.382 -5.611 -9.288 1.00 95.00 139 ALA A C 1
ATOM 980 O O . ALA A 1 139 ? -4.291 -5.527 -8.472 1.00 95.00 139 ALA A O 1
ATOM 981 N N . GLU A 1 140 ? -3.480 -6.393 -10.363 1.00 95.75 140 GLU A N 1
ATOM 982 C CA . GLU A 1 140 ? -4.676 -7.177 -10.689 1.00 95.75 140 GLU A CA 1
ATOM 983 C C . GLU A 1 140 ? -4.950 -8.302 -9.677 1.00 95.75 140 GLU A C 1
ATOM 985 O O . GLU A 1 140 ? -6.102 -8.636 -9.395 1.00 95.75 140 GLU A O 1
ATOM 990 N N . ALA A 1 141 ? -3.897 -8.910 -9.125 1.00 95.31 141 ALA A N 1
ATOM 991 C CA . ALA A 1 141 ? -4.016 -10.027 -8.191 1.00 95.31 141 ALA A CA 1
ATOM 992 C C . ALA A 1 141 ? -4.234 -9.584 -6.733 1.00 95.31 141 ALA A C 1
ATOM 994 O O . ALA A 1 141 ? -4.747 -10.364 -5.925 1.00 95.31 141 ALA A O 1
ATOM 995 N N . LEU A 1 142 ? -3.831 -8.360 -6.381 1.00 95.12 142 LEU A N 1
ATOM 996 C CA . LEU A 1 142 ? -3.821 -7.856 -5.007 1.00 95.12 142 LEU A CA 1
ATOM 997 C C . LEU A 1 142 ? -5.218 -7.787 -4.360 1.00 95.12 142 LEU A C 1
ATOM 999 O O . LEU A 1 142 ? -5.344 -8.300 -3.244 1.00 95.12 142 LEU A O 1
ATOM 1003 N N . PRO A 1 143 ? -6.282 -7.280 -5.019 1.00 95.12 143 PRO A N 1
ATOM 1004 C CA . PRO A 1 143 ? -7.609 -7.189 -4.408 1.00 95.12 143 PRO A CA 1
ATOM 1005 C C . PRO A 1 143 ? -8.155 -8.549 -3.971 1.00 95.12 143 PRO A C 1
ATOM 1007 O O . PRO A 1 143 ? -8.692 -8.687 -2.876 1.00 95.12 143 PRO A O 1
ATOM 1010 N N . GLN A 1 144 ? -7.949 -9.582 -4.795 1.00 93.94 144 GLN A N 1
ATOM 1011 C CA . GLN A 1 144 ? -8.380 -10.954 -4.498 1.00 93.94 144 GLN A CA 1
ATOM 1012 C C . GLN A 1 144 ? -7.618 -11.566 -3.323 1.00 93.94 144 GLN A C 1
ATOM 1014 O O . GLN A 1 144 ? -8.111 -12.485 -2.670 1.00 93.94 144 GLN A O 1
ATOM 1019 N N . ALA A 1 145 ? -6.401 -11.085 -3.069 1.00 92.88 145 ALA A N 1
ATOM 1020 C CA . ALA A 1 145 ? -5.666 -11.468 -1.889 1.00 92.88 145 ALA A CA 1
ATOM 1021 C C . ALA A 1 145 ? -6.241 -10.739 -0.670 1.00 92.88 145 ALA A C 1
ATOM 1023 O O . ALA A 1 145 ? -6.647 -11.406 0.268 1.00 92.88 145 ALA A O 1
ATOM 1024 N N . ILE A 1 146 ? -6.279 -9.407 -0.648 1.00 96.06 146 ILE A N 1
ATOM 1025 C CA . ILE A 1 146 ? -6.356 -8.665 0.621 1.00 96.06 146 ILE A CA 1
ATOM 1026 C C . ILE A 1 146 ? -7.746 -8.161 1.023 1.00 96.06 146 ILE A C 1
ATOM 1028 O O . ILE A 1 146 ? -7.960 -7.931 2.212 1.00 96.06 146 ILE A O 1
ATOM 1032 N N . VAL A 1 147 ? -8.682 -7.992 0.085 1.00 96.00 147 VAL A N 1
ATOM 1033 C CA . VAL A 1 147 ? -10.007 -7.435 0.399 1.00 96.00 147 VAL A CA 1
ATOM 1034 C C . VAL A 1 147 ? -10.789 -8.406 1.285 1.00 96.00 147 VAL A C 1
ATOM 1036 O O . VAL A 1 147 ? -10.847 -9.609 1.030 1.00 96.00 147 VAL A O 1
ATOM 1039 N N . GLY A 1 148 ? -11.383 -7.878 2.353 1.00 95.31 148 GLY A N 1
ATOM 1040 C CA . GLY A 1 148 ? -12.084 -8.640 3.383 1.00 95.31 148 GLY A CA 1
ATOM 1041 C C . GLY A 1 148 ? -11.167 -9.300 4.416 1.00 95.31 148 GLY A C 1
ATOM 1042 O O . GLY A 1 148 ? -11.652 -10.090 5.226 1.00 95.31 148 GLY A O 1
ATOM 1043 N N . ARG A 1 149 ? -9.856 -9.013 4.404 1.00 95.25 149 ARG A N 1
ATOM 1044 C CA . ARG A 1 149 ? -8.905 -9.509 5.411 1.00 95.25 149 ARG A CA 1
ATOM 1045 C C . ARG A 1 149 ? -8.500 -8.420 6.398 1.00 95.25 149 ARG A C 1
ATOM 1047 O O . ARG A 1 149 ? -8.432 -7.240 6.053 1.00 95.25 149 ARG A O 1
ATOM 1054 N N . LYS A 1 150 ? -8.188 -8.848 7.621 1.00 94.38 150 LYS A N 1
ATOM 1055 C CA . LYS A 1 150 ? -7.678 -7.981 8.685 1.00 94.38 150 LYS A CA 1
ATOM 1056 C C . LYS A 1 150 ? -6.278 -7.486 8.376 1.00 94.38 150 LYS A C 1
ATOM 1058 O O . LYS A 1 150 ? -5.448 -8.270 7.917 1.00 94.38 150 LYS A O 1
ATOM 1063 N N . LEU A 1 151 ? -5.999 -6.233 8.723 1.00 93.06 151 LEU A N 1
ATOM 1064 C CA . LEU A 1 151 ? -4.693 -5.595 8.531 1.00 93.06 151 LEU A CA 1
ATOM 1065 C C . LEU A 1 151 ? -3.527 -6.360 9.179 1.00 93.06 151 LEU A C 1
ATOM 1067 O O . LEU A 1 151 ? -2.410 -6.343 8.664 1.00 93.06 151 LEU A O 1
ATOM 1071 N N . ASP A 1 152 ? -3.765 -7.026 10.309 1.00 91.69 152 ASP A N 1
ATOM 1072 C CA . ASP A 1 152 ? -2.738 -7.795 11.023 1.00 91.69 152 ASP A CA 1
ATOM 1073 C C . ASP A 1 152 ? -2.449 -9.170 10.420 1.00 91.69 152 ASP A C 1
ATOM 1075 O O . ASP A 1 152 ? -1.350 -9.691 10.597 1.00 91.69 152 ASP A O 1
ATOM 1079 N N . ASP A 1 153 ? -3.398 -9.726 9.668 1.00 92.75 153 ASP A N 1
ATOM 1080 C CA . ASP A 1 153 ? -3.268 -11.041 9.035 1.00 92.75 153 ASP A CA 1
ATOM 1081 C C . ASP A 1 153 ? -2.713 -10.947 7.604 1.00 92.75 153 ASP A C 1
ATOM 1083 O O . ASP A 1 153 ? -2.460 -11.964 6.948 1.00 92.75 153 ASP A O 1
ATOM 1087 N N . LEU A 1 154 ? -2.535 -9.730 7.083 1.00 93.56 154 LEU A N 1
ATOM 1088 C CA . LEU A 1 154 ? -1.983 -9.511 5.756 1.00 93.56 154 LEU A CA 1
ATOM 1089 C C . LEU A 1 154 ? -0.486 -9.814 5.737 1.00 93.56 154 LEU A C 1
ATOM 1091 O O . LEU A 1 154 ? 0.336 -9.042 6.221 1.00 93.56 154 LEU A O 1
ATOM 1095 N N . ASN A 1 155 ? -0.140 -10.924 5.091 1.00 93.00 155 ASN A N 1
ATOM 1096 C CA . ASN A 1 155 ? 1.217 -11.220 4.662 1.00 93.00 155 ASN A CA 1
ATOM 1097 C C . ASN A 1 155 ? 1.202 -11.662 3.197 1.00 93.00 155 ASN A C 1
ATOM 1099 O O . ASN A 1 155 ? 0.552 -12.649 2.841 1.00 93.00 155 ASN A O 1
ATOM 1103 N N . VAL A 1 156 ? 1.905 -10.923 2.342 1.00 92.88 156 VAL A N 1
ATOM 1104 C CA . VAL A 1 156 ? 2.043 -11.234 0.918 1.00 92.88 156 VAL A CA 1
ATOM 1105 C C . VAL A 1 156 ? 3.523 -11.456 0.639 1.00 92.88 156 VAL A C 1
ATOM 1107 O O . VAL A 1 156 ? 4.297 -10.510 0.632 1.00 92.88 156 VAL A O 1
ATOM 1110 N N . ASP A 1 157 ? 3.926 -12.708 0.417 1.00 90.62 157 ASP A N 1
ATOM 1111 C CA . ASP A 1 157 ? 5.337 -13.038 0.151 1.00 90.62 157 ASP A CA 1
ATOM 1112 C C . ASP A 1 157 ? 5.660 -13.013 -1.353 1.00 90.62 157 ASP A C 1
ATOM 1114 O O . ASP A 1 157 ? 6.647 -12.432 -1.811 1.00 90.62 157 ASP A O 1
ATOM 1118 N N . ARG A 1 158 ? 4.829 -13.689 -2.152 1.00 92.19 158 ARG A N 1
ATOM 1119 C CA . ARG A 1 158 ? 4.925 -13.712 -3.614 1.00 92.19 158 ARG A CA 1
ATOM 1120 C C . ARG A 1 158 ? 3.533 -13.810 -4.207 1.00 92.19 158 ARG A C 1
ATOM 1122 O O . ARG A 1 158 ? 2.873 -14.839 -4.089 1.00 92.19 158 ARG A O 1
ATOM 1129 N N . LEU A 1 159 ? 3.144 -12.775 -4.932 1.00 92.12 159 LEU A N 1
ATOM 1130 C CA . LEU A 1 159 ? 1.879 -12.707 -5.650 1.00 92.12 159 LEU A CA 1
ATOM 1131 C C . LEU A 1 159 ? 2.149 -12.481 -7.137 1.00 92.12 159 LEU A C 1
ATOM 1133 O O . LEU A 1 159 ? 3.071 -11.754 -7.502 1.00 92.12 159 LEU A O 1
ATOM 1137 N N . ALA A 1 160 ? 1.402 -13.172 -8.000 1.00 90.62 160 ALA A N 1
ATOM 1138 C CA . ALA A 1 160 ? 1.577 -13.115 -9.457 1.00 90.62 160 ALA A CA 1
ATOM 1139 C C . ALA A 1 160 ? 3.033 -13.351 -9.937 1.00 90.62 160 ALA A C 1
ATOM 1141 O O . ALA A 1 160 ? 3.472 -12.827 -10.958 1.00 90.62 160 ALA A O 1
ATOM 1142 N N . GLY A 1 161 ? 3.806 -14.142 -9.182 1.00 88.12 161 GLY A N 1
ATOM 1143 C CA . GLY A 1 161 ? 5.214 -14.423 -9.473 1.00 88.12 161 GLY A CA 1
ATOM 1144 C C . GLY A 1 161 ? 6.205 -13.337 -9.034 1.00 88.12 161 GLY A C 1
ATOM 1145 O O . GLY A 1 161 ? 7.407 -13.581 -9.132 1.00 88.12 161 GLY A O 1
ATOM 1146 N N . SER A 1 162 ? 5.751 -12.204 -8.486 1.00 88.19 162 SER A N 1
ATOM 1147 C CA . SER A 1 162 ? 6.598 -11.073 -8.088 1.00 88.19 162 SER A CA 1
ATOM 1148 C C . SER A 1 162 ? 6.788 -10.984 -6.571 1.00 88.19 162 SER A C 1
ATOM 1150 O O . SER A 1 162 ? 5.857 -10.674 -5.829 1.00 88.19 162 SER A O 1
ATOM 1152 N N . SER A 1 163 ? 8.011 -11.231 -6.092 1.00 91.75 163 SER A N 1
ATOM 1153 C CA . SER A 1 163 ? 8.373 -10.995 -4.684 1.00 91.75 163 SER A CA 1
ATOM 1154 C C . SER A 1 163 ? 8.744 -9.536 -4.411 1.00 91.75 163 SER A C 1
ATOM 1156 O O . SER A 1 163 ? 8.471 -9.046 -3.328 1.00 91.75 163 SER A O 1
ATOM 1158 N N . GLY A 1 164 ? 9.307 -8.820 -5.394 1.00 91.88 164 GLY A N 1
ATOM 1159 C CA . GLY A 1 164 ? 9.655 -7.402 -5.235 1.00 91.88 164 GLY A CA 1
ATOM 1160 C C . GLY A 1 164 ? 8.420 -6.512 -5.072 1.00 91.88 164 GLY A C 1
ATOM 1161 O O . GLY A 1 164 ? 8.368 -5.696 -4.164 1.00 91.88 164 GLY A O 1
ATOM 1162 N N . CYS A 1 165 ? 7.377 -6.724 -5.883 1.00 93.69 165 CYS A N 1
ATOM 1163 C CA . CYS A 1 165 ? 6.121 -5.986 -5.703 1.00 93.69 165 CYS A CA 1
ATOM 1164 C C . CYS A 1 165 ? 5.465 -6.311 -4.353 1.00 93.69 165 CYS A C 1
ATOM 1166 O O . CYS A 1 165 ? 4.897 -5.427 -3.724 1.00 93.69 165 CYS A O 1
ATOM 1168 N N . SER A 1 166 ? 5.601 -7.555 -3.885 1.00 95.44 166 SER A N 1
ATOM 1169 C CA . SER A 1 166 ? 5.105 -7.956 -2.567 1.00 95.44 166 SER A CA 1
ATOM 1170 C C . SER A 1 166 ? 5.865 -7.242 -1.438 1.00 95.44 166 SER A C 1
ATOM 1172 O O . SER A 1 166 ? 5.239 -6.724 -0.524 1.00 95.44 166 SER A O 1
ATOM 1174 N N . GLU A 1 167 ? 7.195 -7.129 -1.540 1.00 95.75 167 GLU A N 1
ATOM 1175 C CA . GLU A 1 167 ? 8.037 -6.362 -0.607 1.00 95.75 167 GLU A CA 1
ATOM 1176 C C . GLU A 1 167 ? 7.603 -4.893 -0.525 1.00 95.75 167 GLU A C 1
ATOM 1178 O O . GLU A 1 167 ? 7.380 -4.389 0.572 1.00 95.75 167 GLU A O 1
ATOM 1183 N N . GLY A 1 168 ? 7.391 -4.239 -1.672 1.00 95.94 168 GLY A N 1
ATOM 1184 C CA . GLY A 1 168 ? 6.923 -2.851 -1.694 1.00 95.94 168 GLY A CA 1
ATOM 1185 C C . GLY A 1 168 ? 5.532 -2.696 -1.081 1.00 95.94 168 GLY A C 1
ATOM 1186 O O . GLY A 1 168 ? 5.293 -1.757 -0.333 1.00 95.94 168 GLY A O 1
ATOM 1187 N N . PHE A 1 169 ? 4.629 -3.650 -1.314 1.00 96.88 169 PHE A N 1
ATOM 1188 C CA . PHE A 1 169 ? 3.304 -3.608 -0.702 1.00 96.88 169 PHE A CA 1
ATOM 1189 C C . PHE A 1 169 ? 3.388 -3.750 0.820 1.00 96.88 169 PHE A C 1
ATOM 1191 O O . PHE A 1 169 ? 2.703 -3.029 1.537 1.00 96.88 169 PHE A O 1
ATOM 1198 N N . MET A 1 170 ? 4.241 -4.646 1.325 1.00 96.75 170 MET A N 1
ATOM 1199 C CA . MET A 1 170 ? 4.443 -4.813 2.766 1.00 96.75 170 MET A CA 1
ATOM 1200 C C . MET A 1 170 ? 5.091 -3.571 3.404 1.00 96.75 170 MET A C 1
ATOM 1202 O O . MET A 1 170 ? 4.748 -3.227 4.535 1.00 96.75 170 MET A O 1
ATOM 1206 N N . ASP A 1 171 ? 5.969 -2.871 2.678 1.00 97.12 171 ASP A N 1
ATOM 1207 C CA . ASP A 1 171 ? 6.523 -1.571 3.083 1.00 97.12 171 ASP A CA 1
ATOM 1208 C C . ASP A 1 171 ? 5.433 -0.484 3.173 1.00 97.12 171 ASP A C 1
ATOM 1210 O O . ASP A 1 171 ? 5.311 0.188 4.199 1.00 97.12 171 ASP A O 1
ATOM 1214 N N . ALA A 1 172 ? 4.568 -0.366 2.157 1.00 97.44 172 ALA A N 1
ATOM 1215 C CA . ALA A 1 172 ? 3.424 0.551 2.187 1.00 97.44 172 ALA A CA 1
ATOM 1216 C C . ALA A 1 172 ? 2.426 0.200 3.303 1.00 97.44 172 ALA A C 1
ATOM 1218 O O . ALA A 1 172 ? 1.941 1.081 4.013 1.00 97.44 172 ALA A O 1
ATOM 1219 N N . LEU A 1 173 ? 2.142 -1.091 3.497 1.00 96.88 173 LEU A N 1
ATOM 1220 C CA . LEU A 1 173 ? 1.233 -1.577 4.530 1.00 96.88 173 LEU A CA 1
ATOM 1221 C C . LEU A 1 173 ? 1.730 -1.196 5.928 1.00 96.88 173 LEU A C 1
ATOM 1223 O O . LEU A 1 173 ? 0.932 -0.750 6.746 1.00 96.88 173 LEU A O 1
ATOM 1227 N N . ALA A 1 174 ? 3.030 -1.328 6.205 1.00 97.00 174 ALA A N 1
ATOM 1228 C CA . ALA A 1 174 ? 3.603 -0.911 7.484 1.00 97.00 174 ALA A CA 1
ATOM 1229 C C . ALA A 1 174 ? 3.365 0.586 7.753 1.00 97.00 174 ALA A C 1
ATOM 1231 O O . ALA A 1 174 ? 2.903 0.951 8.832 1.00 97.00 174 ALA A O 1
ATOM 1232 N N . GLN A 1 175 ? 3.582 1.438 6.747 1.00 97.88 175 GLN A N 1
ATOM 1233 C CA . GLN A 1 175 ? 3.320 2.876 6.852 1.00 97.88 175 GLN A CA 1
ATOM 1234 C C . GLN A 1 175 ? 1.832 3.179 7.080 1.00 97.88 175 GLN A C 1
ATOM 1236 O O . GLN A 1 175 ? 1.494 4.021 7.909 1.00 97.88 175 GLN A O 1
ATOM 1241 N N . ILE A 1 176 ? 0.929 2.484 6.382 1.00 96.81 176 ILE A N 1
ATOM 1242 C CA . ILE A 1 176 ? -0.522 2.644 6.558 1.00 96.81 176 ILE A CA 1
ATOM 1243 C C . ILE A 1 176 ? -0.953 2.226 7.969 1.00 96.81 176 ILE A C 1
ATOM 1245 O O . ILE A 1 176 ? -1.758 2.915 8.590 1.00 96.81 176 ILE A O 1
ATOM 1249 N N . LYS A 1 177 ? -0.388 1.144 8.518 1.00 94.94 177 LYS A N 1
ATOM 1250 C CA . LYS A 1 177 ? -0.646 0.720 9.905 1.00 94.94 177 LYS A CA 1
ATOM 1251 C C . LYS A 1 177 ? -0.227 1.795 10.910 1.00 94.94 177 LYS A C 1
ATOM 1253 O O . LYS A 1 177 ? -0.976 2.082 11.844 1.00 94.94 177 LYS A O 1
ATOM 1258 N N . ASP A 1 178 ? 0.922 2.430 10.697 1.00 95.81 178 ASP A N 1
ATOM 1259 C CA . ASP A 1 178 ? 1.379 3.543 11.535 1.00 95.81 178 ASP A CA 1
ATOM 1260 C C . ASP A 1 178 ? 0.444 4.762 11.417 1.00 95.81 178 ASP A C 1
ATOM 1262 O O . ASP A 1 178 ? 0.085 5.371 12.423 1.00 95.81 178 ASP A O 1
ATOM 1266 N N . GLN A 1 179 ? -0.017 5.097 10.206 1.00 95.38 179 GLN A N 1
ATOM 1267 C CA . GLN A 1 179 ? -0.977 6.188 9.984 1.00 95.38 179 GLN A CA 1
ATOM 1268 C C . GLN A 1 179 ? -2.340 5.914 10.636 1.00 95.38 179 GLN A C 1
ATOM 1270 O O . GLN A 1 179 ? -2.942 6.817 11.216 1.00 95.38 179 GLN A O 1
ATOM 1275 N N . ALA A 1 180 ? -2.831 4.678 10.548 1.00 94.00 180 ALA A N 1
ATOM 1276 C CA . ALA A 1 180 ? -4.135 4.285 11.068 1.00 94.00 180 ALA A CA 1
ATOM 1277 C C . ALA A 1 180 ? -4.159 4.141 12.600 1.00 94.00 180 ALA A C 1
ATOM 1279 O O . ALA A 1 180 ? -5.238 4.143 13.190 1.00 94.00 180 ALA A O 1
ATOM 1280 N N . THR A 1 181 ? -2.997 4.040 13.255 1.00 93.44 181 THR A N 1
ATOM 1281 C CA . THR A 1 181 ? -2.873 3.942 14.725 1.00 93.44 181 THR A CA 1
ATOM 1282 C C . THR A 1 181 ? -2.499 5.263 15.411 1.00 93.44 181 THR A C 1
ATOM 1284 O O . THR A 1 181 ? -2.591 5.351 16.639 1.00 93.44 181 THR A O 1
ATOM 1287 N N . ALA A 1 182 ? -2.099 6.289 14.649 1.00 84.56 182 ALA A N 1
ATOM 1288 C CA . ALA A 1 182 ? -1.756 7.628 15.147 1.00 84.56 182 ALA A CA 1
ATOM 1289 C C . ALA A 1 182 ? -2.980 8.400 15.680 1.00 84.56 182 ALA A C 1
ATOM 1291 O O . ALA A 1 182 ? -2.884 9.076 16.730 1.00 84.56 182 ALA A O 1
#